Protein AF-A0A6N6KW53-F1 (afdb_monomer)

Secondary structure (DSSP, 8-state):
-HHHHHHHHHHHHHHHHHHHHHHHHHHHHHHHHHHHHHHHHHHHHHHHHHHHHHHHHHTEEEEEEPPTT--HHHHHHHHHS--STTHHHHHHHHTHHHH-S-TT-PPTT-EEEEEPPPGGG---

Structure (mmCIF, N/CA/C/O backbone):
data_AF-A0A6N6KW53-F1
#
_entry.id   AF-A0A6N6KW53-F1
#
loop_
_atom_site.group_PDB
_atom_site.id
_atom_site.type_symbol
_atom_site.label_atom_id
_atom_site.label_alt_id
_atom_site.label_comp_id
_atom_site.label_asym_id
_atom_site.label_entity_id
_atom_site.label_seq_id
_atom_site.pdbx_PDB_ins_code
_atom_site.Cartn_x
_atom_site.Cartn_y
_atom_site.Cartn_z
_atom_site.occupancy
_atom_site.B_iso_or_equiv
_atom_site.auth_seq_id
_atom_site.auth_comp_id
_atom_site.auth_asym_id
_atom_site.auth_atom_id
_atom_site.pdbx_PDB_model_num
ATOM 1 N N . MET A 1 1 ? 49.971 10.785 -60.466 1.00 60.81 1 MET A N 1
ATOM 2 C CA . MET A 1 1 ? 48.979 11.536 -59.661 1.00 60.81 1 MET A CA 1
ATOM 3 C C . MET A 1 1 ? 48.100 10.615 -58.805 1.00 60.81 1 MET A C 1
ATOM 5 O O . MET A 1 1 ? 47.728 11.019 -57.719 1.00 60.81 1 MET A O 1
ATOM 9 N N . THR A 1 2 ? 47.908 9.352 -59.195 1.00 66.75 2 THR A N 1
ATOM 10 C CA . THR A 1 2 ? 46.931 8.402 -58.628 1.00 66.75 2 THR A CA 1
ATOM 11 C C . THR A 1 2 ? 47.225 7.833 -57.223 1.00 66.75 2 THR A C 1
ATOM 13 O O . THR A 1 2 ? 46.297 7.589 -56.462 1.00 66.75 2 THR A O 1
ATOM 16 N N . ASP A 1 3 ? 48.492 7.646 -56.833 1.00 73.50 3 ASP A N 1
ATOM 17 C CA . ASP A 1 3 ? 48.866 6.989 -55.556 1.00 73.50 3 ASP A CA 1
ATOM 18 C C . ASP A 1 3 ? 48.558 7.845 -54.305 1.00 73.50 3 ASP A C 1
ATOM 20 O O . ASP A 1 3 ? 48.191 7.326 -53.251 1.00 73.50 3 ASP A O 1
ATOM 24 N N . LYS A 1 4 ? 48.623 9.179 -54.422 1.00 72.44 4 LYS A N 1
ATOM 25 C CA . LYS A 1 4 ? 48.324 10.103 -53.312 1.00 72.44 4 LYS A CA 1
ATOM 26 C C . LYS A 1 4 ? 46.820 10.202 -53.024 1.00 72.44 4 LYS A C 1
ATOM 28 O O . LYS A 1 4 ? 46.428 10.356 -51.868 1.00 72.44 4 LYS A O 1
ATOM 33 N N . GLU A 1 5 ? 45.989 10.117 -54.061 1.00 74.31 5 GLU A N 1
ATOM 34 C CA . GLU A 1 5 ? 44.524 10.187 -53.962 1.00 74.31 5 GLU A CA 1
ATOM 35 C C . GLU A 1 5 ? 43.930 8.898 -53.376 1.00 74.31 5 GLU A C 1
ATOM 37 O O . GLU A 1 5 ? 43.050 8.967 -52.515 1.00 74.31 5 GLU A O 1
ATOM 42 N N . ASP A 1 6 ? 44.468 7.734 -53.754 1.00 77.06 6 ASP A N 1
ATOM 43 C CA . ASP A 1 6 ? 44.065 6.435 -53.204 1.00 77.06 6 ASP A CA 1
ATOM 44 C C . ASP A 1 6 ? 44.385 6.321 -51.701 1.00 77.06 6 ASP A C 1
ATOM 46 O O . ASP A 1 6 ? 43.515 5.989 -50.892 1.00 77.06 6 ASP A O 1
ATOM 50 N N . ARG A 1 7 ? 45.586 6.756 -51.286 1.00 79.50 7 ARG A N 1
ATOM 51 C CA . ARG A 1 7 ? 45.973 6.819 -49.864 1.00 79.50 7 ARG A CA 1
ATOM 52 C C . ARG A 1 7 ? 45.089 7.761 -49.046 1.00 79.50 7 ARG A C 1
ATOM 54 O O . ARG A 1 7 ? 44.782 7.460 -47.894 1.00 79.50 7 ARG A O 1
ATOM 61 N N . LEU A 1 8 ? 44.654 8.887 -49.620 1.00 78.38 8 LEU A N 1
ATOM 62 C CA . LEU A 1 8 ? 43.758 9.832 -48.942 1.00 78.38 8 LEU A CA 1
ATOM 63 C C . LEU A 1 8 ? 42.345 9.248 -48.774 1.00 78.38 8 LEU A C 1
ATOM 65 O O . LEU A 1 8 ? 41.713 9.448 -47.734 1.00 78.38 8 LEU A O 1
ATOM 69 N N . LYS A 1 9 ? 41.858 8.501 -49.772 1.00 79.56 9 LYS A N 1
ATOM 70 C CA . LYS A 1 9 ? 40.572 7.795 -49.714 1.00 79.56 9 LYS A CA 1
ATOM 71 C C . LYS A 1 9 ? 40.604 6.656 -48.691 1.00 79.56 9 LYS A C 1
ATOM 73 O O . LYS A 1 9 ? 39.710 6.584 -47.852 1.00 79.56 9 LYS A O 1
ATOM 78 N N . ALA A 1 10 ? 41.658 5.839 -48.695 1.00 79.50 10 ALA A N 1
ATOM 79 C CA . ALA A 1 10 ? 41.865 4.772 -47.716 1.00 79.50 10 ALA A CA 1
ATOM 80 C C . ALA A 1 10 ? 41.999 5.317 -46.280 1.00 79.50 10 ALA A C 1
ATOM 82 O O . ALA A 1 10 ? 41.438 4.752 -45.341 1.00 79.50 10 ALA A O 1
ATOM 83 N N . ALA A 1 11 ? 42.676 6.458 -46.096 1.00 80.12 11 ALA A N 1
ATOM 84 C CA . ALA A 1 11 ? 42.762 7.127 -44.799 1.00 80.12 11 ALA A CA 1
ATOM 85 C C . ALA A 1 11 ? 41.395 7.643 -44.313 1.00 80.12 11 ALA A C 1
ATOM 87 O O . ALA A 1 11 ? 41.067 7.486 -43.138 1.00 80.12 11 ALA A O 1
ATOM 88 N N . ARG A 1 12 ? 40.573 8.220 -45.200 1.00 81.88 12 ARG A N 1
ATOM 89 C CA . ARG A 1 12 ? 39.217 8.693 -44.865 1.00 81.88 12 ARG A CA 1
ATOM 90 C C . ARG A 1 12 ? 38.262 7.555 -44.519 1.00 81.88 12 ARG A C 1
ATOM 92 O O . ARG A 1 12 ? 37.516 7.694 -43.557 1.00 81.88 12 ARG A O 1
ATOM 99 N N . ASP A 1 13 ? 38.306 6.447 -45.253 1.00 83.81 13 ASP A N 1
ATOM 100 C CA . ASP A 1 13 ? 37.496 5.255 -44.970 1.00 83.81 13 ASP A CA 1
ATOM 101 C C . ASP A 1 13 ? 37.857 4.644 -43.609 1.00 83.81 13 ASP A C 1
ATOM 103 O O . ASP A 1 13 ? 36.988 4.408 -42.770 1.00 83.81 13 ASP A O 1
ATOM 107 N N . LYS A 1 14 ? 39.160 4.536 -43.320 1.00 82.75 14 LYS A N 1
ATOM 108 C CA . LYS A 1 14 ? 39.659 4.091 -42.013 1.00 82.75 14 LYS A CA 1
ATOM 109 C C . LYS A 1 14 ? 39.215 5.015 -40.876 1.00 82.75 14 LYS A C 1
ATOM 111 O O . LYS A 1 14 ? 38.800 4.540 -39.823 1.00 82.75 14 LYS A O 1
ATOM 116 N N . VAL A 1 15 ? 39.259 6.333 -41.084 1.00 85.00 15 VAL A N 1
ATOM 117 C CA . VAL A 1 15 ? 38.768 7.313 -40.101 1.00 85.00 15 VAL A CA 1
ATOM 118 C C . VAL A 1 15 ? 37.250 7.208 -39.926 1.00 85.00 15 VAL A C 1
ATOM 120 O O . VAL A 1 15 ? 36.775 7.235 -38.794 1.00 85.00 15 VAL A O 1
ATOM 123 N N . ALA A 1 16 ? 36.483 7.046 -41.005 1.00 83.69 16 ALA A N 1
ATOM 124 C CA . ALA A 1 16 ? 35.032 6.895 -40.944 1.00 83.69 16 ALA A CA 1
ATOM 125 C C . ALA A 1 16 ? 34.619 5.609 -40.213 1.00 83.69 16 ALA A C 1
ATOM 127 O O . ALA A 1 16 ? 33.703 5.648 -39.390 1.00 83.69 16 ALA A O 1
ATOM 128 N N . LYS A 1 17 ? 35.332 4.501 -40.448 1.00 83.94 17 LYS A N 1
ATOM 129 C CA . LYS A 1 17 ? 35.130 3.229 -39.752 1.00 83.94 17 LYS A CA 1
ATOM 130 C C . LYS A 1 17 ? 35.453 3.347 -38.263 1.00 83.94 17 LYS A C 1
ATOM 132 O O . LYS A 1 17 ? 34.578 3.074 -37.450 1.00 83.94 17 LYS A O 1
ATOM 137 N N . ASN A 1 18 ? 36.625 3.877 -37.902 1.00 86.25 18 ASN A N 1
ATOM 138 C CA . ASN A 1 18 ? 36.988 4.101 -36.498 1.00 86.25 18 ASN A CA 1
ATOM 139 C C . ASN A 1 18 ? 36.009 5.047 -35.783 1.00 86.25 18 ASN A C 1
ATOM 141 O O . ASN A 1 18 ? 35.674 4.831 -34.623 1.00 86.25 18 ASN A O 1
ATOM 145 N N . GLN A 1 19 ? 35.519 6.093 -36.457 1.00 82.81 19 GLN A N 1
ATOM 146 C CA . GLN A 1 19 ? 34.506 6.979 -35.879 1.00 82.81 19 GLN A CA 1
ATOM 147 C C . GLN A 1 19 ? 33.135 6.305 -35.745 1.00 82.81 19 GLN A C 1
ATOM 149 O O . GLN A 1 19 ? 32.397 6.601 -34.808 1.00 82.81 19 GLN A O 1
ATOM 154 N N . ALA A 1 20 ? 32.758 5.433 -36.683 1.00 84.31 20 ALA A N 1
ATOM 155 C CA . ALA A 1 20 ? 31.517 4.674 -36.604 1.00 84.31 20 ALA A CA 1
ATOM 156 C C . ALA A 1 20 ? 31.560 3.631 -35.479 1.00 84.31 20 ALA A C 1
ATOM 158 O O . ALA A 1 20 ? 30.558 3.473 -34.790 1.00 84.31 20 ALA A O 1
ATOM 159 N N . GLU A 1 21 ? 32.695 2.962 -35.269 1.00 86.69 21 GLU A N 1
ATOM 160 C CA . GLU A 1 21 ? 32.890 2.020 -34.159 1.00 86.69 21 GLU A CA 1
ATOM 161 C C . GLU A 1 21 ? 32.880 2.746 -32.812 1.00 86.69 21 GLU A C 1
ATOM 163 O O . GLU A 1 21 ? 32.048 2.418 -31.969 1.00 86.69 21 GLU A O 1
ATOM 168 N N . LYS A 1 22 ? 33.621 3.855 -32.682 1.00 88.62 22 LYS A N 1
ATOM 169 C CA . LYS A 1 22 ? 33.605 4.673 -31.461 1.00 88.62 22 LYS A CA 1
ATOM 170 C C . LYS A 1 22 ? 32.197 5.159 -31.090 1.00 88.62 22 LYS A C 1
ATOM 172 O O . LYS A 1 22 ? 31.782 5.043 -29.945 1.00 88.62 22 LYS A O 1
ATOM 177 N N . ARG A 1 23 ? 31.416 5.638 -32.067 1.00 88.19 23 ARG A N 1
ATOM 178 C CA . ARG A 1 23 ? 30.024 6.068 -31.828 1.00 88.19 23 ARG A CA 1
ATOM 179 C C . ARG A 1 23 ? 29.105 4.918 -31.414 1.00 88.19 23 ARG A C 1
ATOM 181 O O . 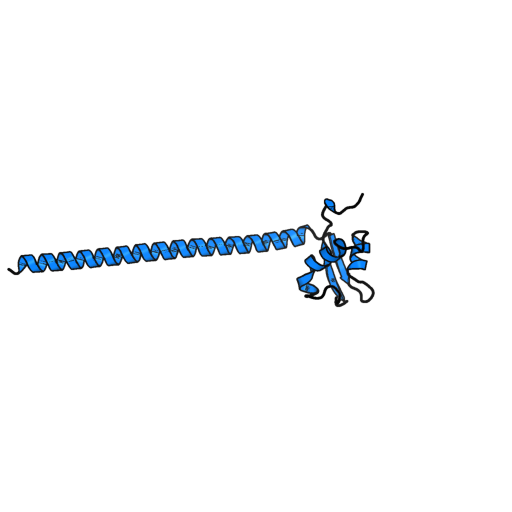ARG A 1 23 ? 28.146 5.161 -30.684 1.00 88.19 23 ARG A O 1
ATOM 188 N N . LYS A 1 24 ? 29.357 3.697 -31.898 1.00 85.06 24 LYS A N 1
ATOM 189 C CA . LYS A 1 24 ? 28.612 2.500 -31.489 1.00 85.06 24 LYS A CA 1
ATOM 190 C C . LYS A 1 24 ? 28.964 2.108 -30.059 1.00 85.06 24 LYS A C 1
ATOM 192 O O . LYS A 1 24 ? 28.040 1.881 -29.291 1.00 85.06 24 LYS A O 1
ATOM 197 N N . GLU A 1 25 ? 30.244 2.119 -29.696 1.00 84.94 25 GLU A N 1
ATOM 198 C CA . GLU A 1 25 ? 30.706 1.864 -28.325 1.00 84.94 25 GLU A CA 1
ATOM 199 C C . GLU A 1 25 ? 30.144 2.906 -27.344 1.00 84.94 25 GLU A C 1
ATOM 201 O O . GLU A 1 25 ? 29.512 2.539 -26.362 1.00 84.94 25 GLU A O 1
ATOM 206 N N . GLU A 1 26 ? 30.228 4.203 -27.661 1.00 84.69 26 GLU A N 1
ATOM 207 C CA . GLU A 1 26 ? 29.656 5.280 -26.830 1.00 84.69 26 GLU A CA 1
ATOM 208 C C . GLU A 1 26 ? 28.121 5.212 -26.734 1.00 84.69 26 GLU A C 1
ATOM 210 O O . GLU A 1 26 ? 27.512 5.674 -25.768 1.00 84.69 26 GLU A O 1
ATOM 215 N N . HIS A 1 27 ? 27.444 4.704 -27.766 1.00 83.56 27 HIS A N 1
ATOM 216 C CA . HIS A 1 27 ? 26.002 4.481 -27.706 1.00 83.56 27 HIS A CA 1
ATOM 217 C C . HIS A 1 27 ? 25.663 3.263 -26.844 1.00 83.56 27 HIS A C 1
ATOM 219 O O . HIS A 1 27 ? 24.760 3.358 -26.021 1.00 83.56 27 HIS A O 1
ATOM 225 N N . GLN A 1 28 ? 26.403 2.163 -26.991 1.00 82.31 28 GLN A N 1
ATOM 226 C CA . GLN A 1 28 ? 26.234 0.964 -26.173 1.00 82.31 28 GLN A CA 1
ATOM 227 C C . GLN A 1 28 ? 26.506 1.251 -24.694 1.00 82.31 28 GLN A C 1
ATOM 229 O O . GLN A 1 28 ? 25.681 0.893 -23.863 1.00 82.31 28 GLN A O 1
ATOM 234 N N . GLU A 1 29 ? 27.573 1.978 -24.365 1.00 87.19 29 GLU A N 1
ATOM 235 C CA . GLU A 1 29 ? 27.887 2.368 -22.984 1.00 87.19 29 GLU A CA 1
ATOM 236 C C . GLU A 1 29 ? 26.770 3.222 -22.363 1.00 87.19 29 GLU A C 1
ATOM 238 O O . GLU A 1 29 ? 26.323 2.949 -21.252 1.00 87.19 29 GLU A O 1
ATOM 243 N N . ARG A 1 30 ? 26.231 4.199 -23.108 1.00 84.25 30 ARG A N 1
ATOM 244 C CA . ARG A 1 30 ? 25.095 5.018 -22.641 1.00 84.25 30 ARG A CA 1
ATOM 245 C C . ARG A 1 30 ? 23.810 4.217 -22.456 1.00 84.25 30 ARG A C 1
ATOM 247 O O . ARG A 1 30 ? 23.021 4.543 -21.575 1.00 84.25 30 ARG A O 1
ATOM 254 N N . VAL A 1 31 ? 23.573 3.207 -23.293 1.00 89.06 31 VAL A N 1
ATOM 255 C CA . VAL A 1 31 ? 22.409 2.320 -23.160 1.00 89.06 31 VAL A CA 1
ATOM 256 C C . VAL A 1 31 ? 22.552 1.427 -21.927 1.00 89.06 31 VAL A C 1
ATOM 258 O O . VAL A 1 31 ? 21.586 1.279 -21.182 1.00 89.06 31 VAL A O 1
ATOM 261 N N . GLU A 1 32 ? 23.743 0.885 -21.672 1.00 87.44 32 GLU A N 1
ATOM 262 C CA . GLU A 1 32 ? 24.003 0.042 -20.502 1.00 87.44 32 GLU A CA 1
ATOM 263 C C . GLU A 1 32 ? 23.963 0.844 -19.189 1.00 87.44 32 GLU A C 1
ATOM 265 O O . GLU A 1 32 ? 23.344 0.386 -18.230 1.00 87.44 32 GLU A O 1
ATOM 270 N N . ASP A 1 33 ? 24.513 2.064 -19.150 1.00 82.94 33 ASP A N 1
ATOM 271 C CA . ASP A 1 33 ? 24.401 2.967 -17.989 1.00 82.94 33 ASP A CA 1
ATOM 272 C C . ASP A 1 33 ? 22.937 3.341 -17.703 1.00 82.94 33 ASP A C 1
ATOM 274 O O . ASP A 1 33 ? 22.454 3.213 -16.573 1.00 82.94 33 ASP A O 1
ATOM 278 N N . ALA A 1 34 ? 22.183 3.707 -18.747 1.00 83.62 34 ALA A N 1
ATOM 279 C CA . ALA A 1 34 ? 20.764 4.019 -18.615 1.00 83.62 34 ALA A CA 1
ATOM 280 C C . ALA A 1 34 ? 19.953 2.811 -18.118 1.00 83.62 34 ALA A C 1
ATOM 282 O O . ALA A 1 34 ? 19.070 2.965 -17.270 1.00 83.62 34 ALA A O 1
ATOM 283 N N . LYS A 1 35 ? 20.266 1.604 -18.604 1.00 87.31 35 LYS A N 1
ATOM 284 C CA . LYS A 1 35 ? 19.626 0.362 -18.162 1.00 87.31 35 LYS A CA 1
ATOM 285 C C . LYS A 1 35 ? 19.975 0.034 -16.711 1.00 87.31 35 LYS A C 1
ATOM 287 O O . LYS A 1 35 ? 19.070 -0.268 -15.939 1.00 87.31 35 LYS A O 1
ATOM 292 N N . ALA A 1 36 ? 21.244 0.139 -16.318 1.00 87.25 36 ALA A N 1
ATOM 293 C CA . ALA A 1 36 ? 21.683 -0.104 -14.945 1.00 87.25 36 ALA A CA 1
ATOM 294 C C . ALA A 1 36 ? 21.016 0.866 -13.961 1.00 87.25 36 ALA A C 1
ATOM 296 O O . ALA A 1 36 ? 20.553 0.457 -12.894 1.00 87.25 36 ALA A O 1
ATOM 297 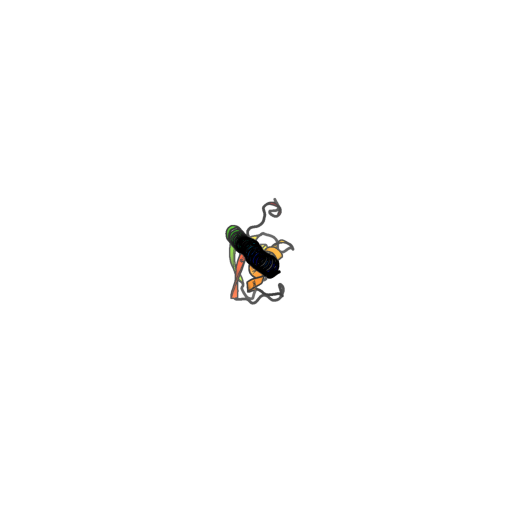N N . LYS A 1 37 ? 20.895 2.142 -14.345 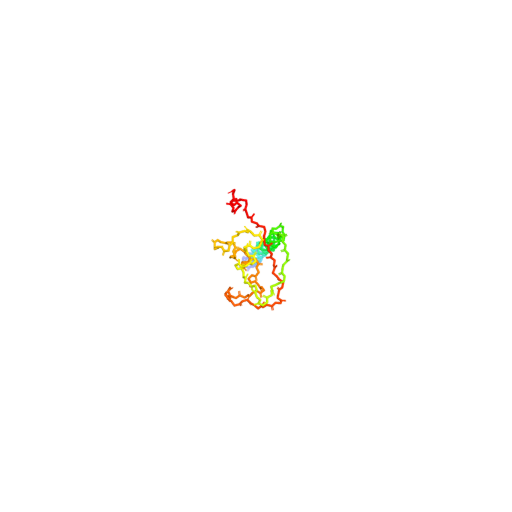1.00 84.69 37 LYS A N 1
ATOM 298 C CA . LYS A 1 37 ? 20.188 3.146 -13.550 1.00 84.69 37 LYS A CA 1
ATOM 299 C C . LYS A 1 37 ? 18.695 2.831 -13.429 1.00 84.69 37 LYS A C 1
ATOM 301 O O . LYS A 1 37 ? 18.174 2.836 -12.316 1.00 84.69 37 LYS A O 1
ATOM 306 N N . ALA A 1 38 ? 18.026 2.495 -14.533 1.00 84.81 38 ALA A N 1
ATOM 307 C CA . ALA A 1 38 ? 16.611 2.126 -14.516 1.00 84.81 38 ALA A CA 1
ATOM 308 C C . ALA A 1 38 ? 16.346 0.873 -13.660 1.00 84.81 38 ALA A C 1
ATOM 310 O O . ALA A 1 38 ? 15.383 0.835 -12.896 1.00 84.81 38 ALA A O 1
ATOM 311 N N . GLU A 1 39 ? 17.220 -0.134 -13.733 1.00 83.88 39 GLU A N 1
ATOM 312 C CA . GLU A 1 39 ? 17.099 -1.358 -12.936 1.00 83.88 39 GLU A CA 1
ATOM 313 C C . GLU A 1 39 ? 17.347 -1.090 -11.439 1.00 83.88 39 GLU A C 1
ATOM 315 O O . GLU A 1 39 ? 16.651 -1.639 -10.583 1.00 83.88 39 GLU A O 1
ATOM 320 N N . ALA A 1 40 ? 18.283 -0.195 -11.101 1.00 81.69 40 ALA A N 1
ATOM 321 C CA . ALA A 1 40 ? 18.515 0.239 -9.724 1.00 81.69 40 ALA A CA 1
ATOM 322 C C . ALA A 1 40 ? 17.321 1.021 -9.148 1.00 81.69 40 ALA A C 1
ATOM 324 O O . ALA A 1 40 ? 16.939 0.801 -7.995 1.00 81.69 40 ALA A O 1
ATOM 325 N N . GLU A 1 41 ? 16.704 1.904 -9.939 1.00 81.19 41 GLU A N 1
ATOM 326 C CA . GLU A 1 41 ? 15.495 2.630 -9.535 1.00 81.19 41 GLU A CA 1
ATOM 327 C C . GLU A 1 41 ? 14.298 1.686 -9.357 1.00 81.19 41 GLU A C 1
ATOM 329 O O . GLU A 1 41 ? 13.590 1.792 -8.353 1.00 81.19 41 GLU A O 1
ATOM 334 N N . ALA A 1 42 ? 14.126 0.704 -10.249 1.00 83.31 42 ALA A N 1
ATOM 335 C CA . ALA A 1 42 ? 13.101 -0.329 -10.113 1.00 83.31 42 ALA A CA 1
ATOM 336 C C . ALA A 1 42 ? 13.293 -1.155 -8.829 1.00 83.31 42 ALA A C 1
ATOM 338 O O . ALA A 1 42 ? 12.370 -1.253 -8.019 1.00 83.31 42 ALA A O 1
ATOM 339 N N . ARG A 1 43 ? 14.511 -1.651 -8.562 1.00 86.31 43 ARG A N 1
ATOM 340 C CA . ARG A 1 43 ? 14.802 -2.399 -7.324 1.00 86.31 43 ARG A CA 1
ATOM 341 C C . ARG A 1 43 ? 14.586 -1.563 -6.068 1.00 86.31 43 ARG A C 1
ATOM 343 O O . ARG A 1 43 ? 14.123 -2.085 -5.055 1.00 86.31 43 ARG A O 1
ATOM 350 N N . LYS A 1 44 ? 14.914 -0.268 -6.109 1.00 79.81 44 LYS A N 1
ATOM 351 C CA . LYS A 1 44 ? 14.668 0.646 -4.987 1.00 79.81 44 LYS A CA 1
ATOM 352 C C . LYS A 1 44 ? 13.169 0.826 -4.738 1.00 79.81 44 LYS A C 1
ATOM 354 O O . LYS A 1 44 ? 12.756 0.787 -3.581 1.00 79.81 44 LYS A O 1
ATOM 359 N N . ALA A 1 45 ? 12.363 0.975 -5.789 1.00 79.88 45 ALA A N 1
ATOM 360 C CA . ALA A 1 45 ? 10.909 1.069 -5.674 1.00 79.88 45 ALA A CA 1
ATOM 361 C C . ALA A 1 45 ? 10.291 -0.228 -5.119 1.00 79.88 45 ALA A C 1
ATOM 363 O O . ALA A 1 45 ? 9.462 -0.174 -4.210 1.00 79.88 45 ALA A O 1
ATOM 364 N N . GLU A 1 46 ? 10.748 -1.394 -5.583 1.00 83.12 46 GLU A N 1
ATOM 365 C CA . GLU A 1 46 ? 10.302 -2.692 -5.062 1.00 83.12 46 GLU A CA 1
ATOM 366 C C . GLU A 1 46 ? 10.673 -2.892 -3.587 1.00 83.12 46 GLU A C 1
ATOM 368 O O . GLU A 1 46 ? 9.858 -3.375 -2.799 1.00 83.12 46 GLU A O 1
ATOM 373 N N . LEU A 1 47 ? 11.891 -2.508 -3.187 1.00 76.06 47 LEU A N 1
ATOM 374 C CA . LEU A 1 47 ? 12.318 -2.598 -1.792 1.00 76.06 47 LEU A CA 1
ATOM 375 C C . LEU A 1 47 ? 11.491 -1.663 -0.900 1.00 76.06 47 LEU A C 1
ATOM 377 O O . LEU A 1 47 ? 11.079 -2.068 0.181 1.00 76.06 47 LEU A O 1
ATOM 381 N N . GLN A 1 48 ? 11.198 -0.442 -1.358 1.00 76.31 48 GLN A N 1
ATOM 382 C CA . GLN A 1 48 ? 10.336 0.491 -0.628 1.00 76.31 48 GLN A CA 1
ATOM 383 C C . GLN A 1 48 ? 8.907 -0.037 -0.481 1.00 76.31 48 GLN A C 1
ATOM 385 O O . GLN A 1 48 ? 8.348 0.051 0.609 1.00 76.31 48 GLN A O 1
ATOM 390 N N . ALA A 1 49 ? 8.337 -0.637 -1.530 1.00 75.75 49 ALA A N 1
ATOM 391 C CA . ALA A 1 49 ? 7.024 -1.273 -1.453 1.00 75.75 49 ALA A CA 1
ATOM 392 C C . ALA A 1 49 ? 7.015 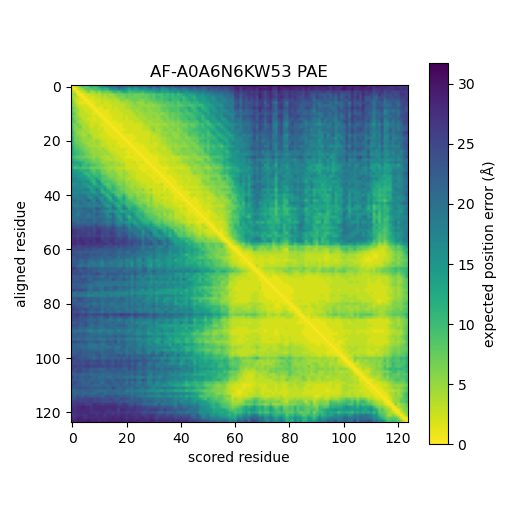-2.426 -0.434 1.00 75.75 49 ALA A C 1
ATOM 394 O O . ALA A 1 49 ? 6.121 -2.498 0.406 1.00 75.75 49 ALA A O 1
ATOM 395 N N . LYS A 1 50 ? 8.053 -3.273 -0.437 1.00 75.19 50 LYS A N 1
ATOM 396 C CA . LYS A 1 50 ? 8.192 -4.380 0.524 1.00 75.19 50 LYS A CA 1
ATOM 397 C C . LYS A 1 50 ? 8.410 -3.907 1.960 1.00 75.19 50 LYS A C 1
ATOM 399 O O . LYS A 1 50 ? 7.856 -4.502 2.876 1.00 75.19 50 LYS A O 1
ATOM 404 N N . VAL A 1 51 ? 9.192 -2.846 2.174 1.00 76.06 51 VAL A N 1
ATOM 405 C CA . VAL A 1 51 ? 9.394 -2.257 3.510 1.00 76.06 51 VAL A CA 1
ATOM 406 C C . VAL A 1 51 ? 8.108 -1.617 4.017 1.00 76.06 51 VAL A C 1
ATOM 408 O O . VAL A 1 51 ? 7.787 -1.778 5.190 1.00 76.06 51 VAL A O 1
ATOM 411 N N . LYS A 1 52 ? 7.345 -0.944 3.149 1.00 72.31 52 LYS A N 1
ATOM 412 C CA . LYS A 1 52 ? 6.039 -0.390 3.512 1.00 72.31 52 LYS A CA 1
ATOM 413 C C . LYS A 1 52 ? 5.065 -1.502 3.912 1.00 72.31 52 LYS A C 1
ATOM 415 O O . LYS A 1 52 ? 4.527 -1.448 5.009 1.00 72.31 52 LYS A O 1
ATOM 420 N N . GLU A 1 53 ? 4.967 -2.566 3.114 1.00 68.00 53 GLU A N 1
ATOM 421 C CA . GLU A 1 53 ? 4.111 -3.717 3.430 1.00 68.00 53 GLU A CA 1
ATOM 422 C C . GLU A 1 53 ? 4.548 -4.436 4.723 1.00 68.00 53 GLU A C 1
ATOM 424 O O . GLU A 1 53 ? 3.715 -4.873 5.519 1.00 68.00 53 GLU A O 1
ATOM 429 N N . ALA A 1 54 ? 5.857 -4.548 4.966 1.00 62.84 54 ALA A N 1
ATOM 430 C CA . ALA A 1 54 ? 6.391 -5.131 6.194 1.00 62.84 54 ALA A CA 1
ATOM 431 C C . ALA A 1 54 ? 6.131 -4.245 7.422 1.00 62.84 54 ALA A C 1
ATOM 433 O O . ALA A 1 54 ? 5.795 -4.771 8.478 1.00 62.84 54 ALA A O 1
ATOM 434 N N . ALA A 1 55 ? 6.236 -2.920 7.291 1.00 61.84 55 ALA A N 1
ATOM 435 C CA . ALA A 1 55 ? 5.903 -1.977 8.356 1.00 61.84 55 ALA A CA 1
ATOM 436 C C . ALA A 1 55 ? 4.398 -1.992 8.669 1.00 61.84 55 ALA A C 1
ATOM 438 O O . ALA A 1 55 ? 4.011 -1.994 9.836 1.00 61.84 55 ALA A O 1
ATOM 439 N N . GLU A 1 56 ? 3.557 -2.090 7.639 1.00 64.56 56 GLU A N 1
ATOM 440 C CA . GLU A 1 56 ? 2.107 -2.235 7.781 1.00 64.56 56 GLU A CA 1
ATOM 441 C C . GLU A 1 56 ? 1.727 -3.556 8.469 1.00 64.56 56 GLU A C 1
ATOM 443 O O . GLU A 1 56 ? 0.770 -3.577 9.232 1.00 64.56 56 GLU A O 1
ATOM 448 N N . LYS A 1 57 ? 2.478 -4.648 8.260 1.00 60.53 57 LYS A N 1
ATOM 449 C CA . LYS A 1 57 ? 2.255 -5.946 8.932 1.00 60.53 57 LYS A CA 1
ATOM 450 C C . LYS A 1 57 ? 2.850 -6.033 10.339 1.00 60.53 57 LYS A C 1
ATOM 452 O O . LYS A 1 57 ? 2.274 -6.687 11.199 1.00 60.53 57 LYS A O 1
ATOM 457 N N . ALA A 1 58 ? 4.007 -5.422 10.583 1.00 61.84 58 ALA A N 1
ATOM 458 C CA . ALA A 1 58 ? 4.648 -5.450 11.898 1.00 61.84 58 ALA A CA 1
ATOM 459 C C . ALA A 1 58 ? 3.882 -4.609 12.927 1.00 61.84 58 ALA A C 1
ATOM 461 O O . ALA A 1 58 ? 3.953 -4.882 14.118 1.00 61.84 58 ALA A O 1
ATOM 462 N N . ASN A 1 59 ? 3.130 -3.614 12.457 1.00 71.56 59 ASN A N 1
ATOM 463 C CA . ASN A 1 59 ? 2.397 -2.679 13.291 1.00 71.56 59 ASN A CA 1
ATOM 464 C C . ASN A 1 59 ? 0.890 -2.983 13.312 1.00 71.56 59 ASN A C 1
ATOM 466 O O . ASN A 1 59 ? 0.098 -2.059 13.397 1.00 71.56 59 ASN A O 1
ATOM 470 N N . THR A 1 60 ? 0.456 -4.243 13.178 1.00 80.94 60 THR A N 1
ATOM 471 C CA . THR A 1 60 ? -0.957 -4.631 13.375 1.00 80.94 60 THR A CA 1
ATOM 472 C C . THR A 1 60 ? -1.180 -5.238 14.750 1.00 80.94 60 THR A C 1
ATOM 474 O O . THR A 1 60 ? -0.714 -6.341 15.020 1.00 80.94 60 THR A O 1
ATOM 477 N N . LYS A 1 61 ? -1.966 -4.551 15.582 1.00 84.94 61 LYS A N 1
ATOM 478 C CA . LYS A 1 61 ? -2.407 -4.997 16.909 1.00 84.94 61 LYS A CA 1
ATOM 479 C C . LYS A 1 61 ? -3.398 -6.156 16.836 1.00 84.94 61 LYS A C 1
ATOM 481 O O . LYS A 1 61 ? -3.334 -7.082 17.638 1.00 84.94 61 LYS A O 1
ATOM 486 N N . ALA A 1 62 ? -4.372 -6.060 15.933 1.00 87.75 62 ALA A N 1
ATOM 487 C CA . ALA A 1 62 ? -5.461 -7.026 15.803 1.00 87.75 62 ALA A CA 1
ATOM 488 C C . ALA A 1 62 ? -6.141 -6.919 14.432 1.00 87.75 62 ALA A C 1
ATOM 490 O O . ALA A 1 62 ? -5.987 -5.920 13.735 1.00 87.75 62 ALA A O 1
ATOM 491 N N . THR A 1 63 ? -6.951 -7.910 14.070 1.00 90.38 63 THR A N 1
ATOM 492 C CA . THR A 1 63 ? -7.950 -7.795 13.000 1.00 90.38 63 THR A CA 1
ATOM 493 C C . THR A 1 63 ? -9.350 -7.833 13.608 1.00 90.38 63 THR A C 1
ATOM 495 O O . THR A 1 63 ? -9.602 -8.567 14.564 1.00 90.38 63 THR A O 1
ATOM 498 N N . HIS A 1 64 ? -10.258 -6.998 13.102 1.00 91.94 64 HIS A N 1
ATOM 499 C CA . HIS A 1 64 ? -11.645 -6.921 13.566 1.00 91.94 64 HIS A CA 1
ATOM 500 C C . HIS A 1 64 ? -12.589 -6.856 12.374 1.00 91.94 64 HIS A C 1
ATOM 502 O O . HIS A 1 64 ? -12.403 -6.039 11.476 1.00 91.94 64 HIS A O 1
ATOM 508 N N . THR A 1 65 ? -13.622 -7.692 12.367 1.00 92.56 65 THR A N 1
ATOM 509 C CA . THR A 1 65 ? -14.686 -7.603 11.360 1.00 92.56 65 THR A CA 1
ATOM 510 C C . THR A 1 65 ? -15.678 -6.525 11.772 1.00 92.56 65 THR A C 1
ATOM 512 O O . THR A 1 65 ? -16.294 -6.634 12.831 1.00 92.56 65 THR A O 1
ATOM 515 N N . LEU A 1 66 ? -15.839 -5.487 10.949 1.00 90.19 66 LEU A N 1
ATOM 516 C CA . LEU A 1 66 ? -16.761 -4.393 11.244 1.00 90.19 66 LEU A CA 1
ATOM 517 C C . LEU A 1 66 ? -18.208 -4.893 11.184 1.00 90.19 66 LEU A C 1
ATOM 519 O O . LEU A 1 66 ? -18.628 -5.450 10.171 1.00 90.19 66 LEU A O 1
ATOM 523 N N . THR A 1 67 ? -18.986 -4.675 12.238 1.00 89.81 67 THR A N 1
ATOM 524 C CA . THR A 1 67 ? -20.429 -4.958 12.231 1.00 89.81 67 THR A CA 1
ATOM 525 C C . THR A 1 67 ? -21.237 -3.718 11.829 1.00 89.81 67 THR A C 1
ATOM 527 O O . THR A 1 67 ? -20.724 -2.605 11.852 1.00 89.81 67 THR A O 1
ATOM 530 N N . ALA A 1 68 ? -22.507 -3.889 11.443 1.00 86.62 68 ALA A N 1
ATOM 531 C CA . ALA A 1 68 ? -23.369 -2.776 11.009 1.00 86.62 68 ALA A CA 1
ATOM 532 C C . ALA A 1 68 ? -23.662 -1.737 12.107 1.00 86.62 68 ALA A C 1
ATOM 534 O O . ALA A 1 68 ? -24.070 -0.623 11.791 1.00 86.62 68 ALA A O 1
ATOM 535 N N . ASP A 1 69 ? -23.436 -2.099 13.370 1.00 86.69 69 ASP A N 1
ATOM 536 C CA . ASP A 1 69 ? -23.626 -1.231 14.536 1.00 86.69 69 ASP A CA 1
ATOM 537 C C . ASP A 1 69 ? -22.313 -0.554 14.984 1.00 86.69 69 ASP A C 1
ATOM 539 O O . ASP A 1 69 ? -22.302 0.306 15.861 1.00 86.69 69 ASP A O 1
ATOM 543 N N . GLU A 1 70 ? -21.179 -0.923 14.379 1.00 88.56 70 GLU A N 1
ATOM 544 C CA . GLU A 1 70 ? -19.863 -0.385 14.713 1.00 88.56 70 GLU A CA 1
ATOM 545 C C . GLU A 1 70 ? -19.391 0.633 13.665 1.00 88.56 70 GLU A C 1
ATOM 547 O O . GLU A 1 70 ? -19.617 0.509 12.463 1.00 88.56 70 GLU A O 1
ATOM 552 N N . THR A 1 71 ? -18.661 1.647 14.126 1.00 89.62 71 THR A N 1
ATOM 553 C CA . THR A 1 71 ? -17.980 2.630 13.270 1.00 89.62 71 THR A CA 1
ATOM 554 C C . THR A 1 71 ? -16.480 2.626 13.553 1.00 89.62 71 THR A C 1
ATOM 556 O O . THR A 1 71 ? -16.029 2.081 14.563 1.00 89.62 71 THR A O 1
ATOM 559 N N . LEU A 1 72 ? -15.682 3.284 12.707 1.00 89.62 72 LEU A N 1
ATOM 560 C CA . LEU A 1 72 ? -14.235 3.421 12.935 1.00 89.62 72 LEU A CA 1
ATOM 561 C C . LEU A 1 72 ? -13.915 4.039 14.304 1.00 89.62 72 LEU A C 1
ATOM 563 O O . LEU A 1 72 ? -12.986 3.602 14.979 1.00 89.62 72 LEU A O 1
ATOM 567 N N . SER A 1 73 ? -14.714 5.012 14.744 1.00 90.38 73 SER A N 1
ATOM 568 C CA . SER A 1 73 ? -14.593 5.627 16.068 1.00 90.38 73 SER A CA 1
ATOM 569 C C . SER A 1 73 ? -14.904 4.647 17.205 1.00 90.38 73 SER A C 1
ATOM 571 O O . SER A 1 73 ? -14.223 4.694 18.227 1.00 90.38 73 SER A O 1
ATOM 573 N N . HIS A 1 74 ? -15.864 3.729 17.031 1.00 91.62 74 HIS A N 1
ATOM 574 C CA . HIS A 1 74 ? -16.139 2.668 18.011 1.00 91.62 74 HIS A CA 1
ATOM 575 C C . HIS A 1 74 ? -14.989 1.663 18.105 1.00 91.62 74 HIS A C 1
ATOM 577 O O . HIS A 1 74 ? -14.559 1.331 19.208 1.00 91.62 74 HIS A O 1
ATOM 583 N N . LEU A 1 75 ? -14.445 1.221 16.965 1.00 90.62 75 LEU A N 1
ATOM 584 C CA . LEU A 1 75 ? -13.260 0.356 16.934 1.00 90.62 75 LEU A CA 1
ATOM 585 C C . LEU A 1 75 ? -12.082 1.041 17.625 1.00 90.62 75 LEU A C 1
ATOM 587 O O . LEU A 1 75 ? -11.436 0.462 18.493 1.00 90.62 75 LEU A O 1
ATOM 591 N N . SER A 1 76 ? -11.845 2.303 17.289 1.00 90.62 76 SER A N 1
ATOM 592 C CA . SER A 1 76 ? -10.817 3.121 17.916 1.00 90.62 76 SER A CA 1
ATOM 593 C C . SER A 1 76 ? -10.991 3.193 19.432 1.00 90.62 76 SER A C 1
ATOM 595 O O . SER A 1 76 ? -10.058 2.913 20.178 1.00 90.62 76 SER A O 1
ATOM 597 N N . LEU A 1 77 ? -12.203 3.470 19.914 1.00 91.25 77 LEU A N 1
ATOM 598 C CA . LEU A 1 77 ? -12.493 3.484 21.345 1.00 91.25 77 LEU A CA 1
ATOM 599 C C . LEU A 1 77 ? -12.222 2.123 22.003 1.00 91.25 77 LEU A C 1
ATOM 601 O O . LEU A 1 77 ? -11.635 2.066 23.078 1.00 91.25 77 LEU A O 1
ATOM 605 N N . LYS A 1 78 ? -12.594 1.026 21.342 1.00 90.69 78 LYS A N 1
ATOM 606 C CA . LYS A 1 78 ? -12.429 -0.344 21.842 1.00 90.69 78 LYS A CA 1
ATOM 607 C C . LYS A 1 78 ? -10.964 -0.780 21.929 1.00 90.69 78 LYS A C 1
ATOM 609 O O . LYS A 1 78 ? -10.572 -1.404 22.910 1.00 90.69 78 LYS A O 1
ATOM 614 N N . TYR A 1 79 ? -10.156 -0.471 20.914 1.00 90.31 79 TYR A N 1
ATOM 615 C CA . TYR A 1 79 ? -8.764 -0.933 20.822 1.00 90.31 79 TYR A CA 1
ATOM 616 C C . TYR A 1 79 ? -7.743 0.036 21.422 1.00 90.31 79 TYR A C 1
ATOM 618 O O . TYR A 1 79 ? -6.668 -0.400 21.859 1.00 90.31 79 TYR A O 1
ATOM 626 N N . TYR A 1 80 ? -8.066 1.329 21.422 1.00 88.38 80 TYR A N 1
ATOM 627 C CA . TYR A 1 80 ? -7.171 2.422 21.800 1.00 88.38 80 TYR A CA 1
ATOM 628 C C . TYR A 1 80 ? -7.678 3.246 22.982 1.00 88.38 80 TYR A C 1
ATOM 630 O O . TYR A 1 80 ? -6.952 4.105 23.467 1.00 88.38 80 TYR A O 1
ATOM 638 N N . GLY A 1 81 ? -8.913 3.029 23.441 1.00 88.44 81 GLY A N 1
ATOM 639 C CA . GLY A 1 81 ? -9.503 3.807 24.532 1.00 88.44 81 GLY A CA 1
ATOM 640 C C . GLY A 1 81 ? -9.919 5.228 24.137 1.00 88.44 81 GLY A C 1
ATOM 641 O O . GLY A 1 81 ? -10.410 5.968 24.983 1.00 88.44 81 GLY A O 1
ATOM 642 N N . SER A 1 82 ? -9.771 5.620 22.865 1.00 88.56 82 SER A N 1
ATOM 643 C CA . SER A 1 82 ? -10.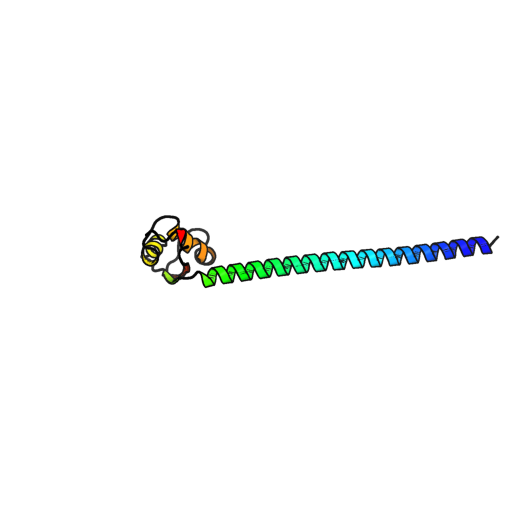173 6.940 22.369 1.00 88.56 82 SER A CA 1
ATOM 644 C C . SER A 1 82 ? -10.895 6.849 21.030 1.00 88.56 82 SER A C 1
ATOM 646 O O . SER A 1 82 ? -10.429 6.191 20.104 1.00 88.56 82 SER A O 1
ATOM 648 N N . ALA A 1 83 ? -12.015 7.561 20.909 1.00 87.75 83 ALA A N 1
ATOM 649 C CA . ALA A 1 83 ? -12.776 7.718 19.669 1.00 87.75 83 ALA A CA 1
ATOM 650 C C . ALA A 1 83 ? -12.350 8.955 18.850 1.00 87.75 83 ALA A C 1
ATOM 652 O O . ALA A 1 83 ? -12.962 9.247 17.822 1.00 87.75 83 ALA A O 1
ATOM 653 N N . THR A 1 84 ? -11.353 9.723 19.309 1.00 86.56 84 THR A N 1
ATOM 654 C CA . THR A 1 84 ? -10.970 11.004 18.693 1.00 86.56 84 THR A CA 1
ATOM 655 C C . THR A 1 84 ? -10.077 10.820 17.468 1.00 86.56 84 THR A C 1
ATOM 657 O O . THR A 1 84 ? -9.401 9.802 17.312 1.00 86.56 84 THR A O 1
ATOM 660 N N . GLU A 1 85 ? -10.013 11.836 16.603 1.00 84.19 85 GLU A N 1
ATOM 661 C CA . GLU A 1 85 ? -8.861 11.959 15.700 1.00 84.19 85 GLU A CA 1
ATOM 662 C C . GLU A 1 85 ? -7.614 12.164 16.594 1.00 84.19 85 GLU A C 1
ATOM 664 O O . GLU A 1 85 ? -7.730 12.885 17.594 1.00 84.19 85 GLU A O 1
ATOM 669 N N . PRO A 1 86 ? -6.470 11.480 16.371 1.00 88.75 86 PRO A N 1
ATOM 670 C CA . PRO A 1 86 ? -6.040 10.743 15.170 1.00 88.75 86 PRO A CA 1
ATOM 671 C C . PRO A 1 86 ? -6.281 9.220 15.182 1.00 88.75 86 PRO A C 1
ATOM 673 O O . PRO A 1 86 ? -5.935 8.538 14.221 1.00 88.75 86 PRO A O 1
ATOM 676 N N . TYR A 1 87 ? -6.871 8.669 16.242 1.00 88.88 87 TYR A N 1
ATOM 677 C CA . TYR A 1 87 ? -6.920 7.225 16.491 1.00 88.88 87 TYR A CA 1
ATOM 678 C C . TYR A 1 87 ? -7.764 6.452 15.464 1.00 88.88 87 TYR A C 1
ATOM 680 O O . TYR A 1 87 ? -7.280 5.510 14.839 1.00 88.88 87 TYR A O 1
ATOM 688 N N . TRP A 1 88 ? -9.003 6.886 15.206 1.00 89.81 88 TRP A N 1
ATOM 689 C CA . TRP A 1 88 ? -9.854 6.247 14.188 1.00 89.81 88 TRP A CA 1
ATOM 690 C C . TRP A 1 88 ? -9.290 6.429 12.773 1.00 89.81 88 TRP A C 1
ATOM 692 O O . TRP A 1 88 ? -9.503 5.586 11.900 1.00 89.81 88 TRP A O 1
ATOM 702 N N . ARG A 1 89 ? -8.535 7.512 12.551 1.00 89.69 89 ARG A N 1
ATOM 703 C CA . ARG A 1 89 ? -7.899 7.815 11.269 1.00 89.69 89 ARG A CA 1
ATOM 704 C C . ARG A 1 89 ? -6.719 6.895 10.978 1.00 89.69 89 ARG A C 1
ATOM 706 O O . ARG A 1 89 ? -6.510 6.557 9.819 1.00 89.69 89 ARG A O 1
ATOM 713 N N . LEU A 1 90 ? -6.013 6.436 12.010 1.00 89.06 90 LEU A N 1
ATOM 714 C CA . LEU A 1 90 ? -4.970 5.413 11.903 1.00 89.06 90 LEU A CA 1
ATOM 715 C C . LEU A 1 90 ? -5.542 4.097 11.343 1.00 89.06 90 LEU A C 1
ATOM 717 O O . LEU A 1 90 ? -4.987 3.514 10.415 1.00 89.06 90 LEU A O 1
ATOM 721 N N . ILE A 1 91 ? -6.699 3.671 11.864 1.00 89.81 91 ILE A N 1
ATOM 722 C CA . ILE A 1 91 ? -7.418 2.477 11.389 1.00 89.81 91 ILE A CA 1
ATOM 723 C C . ILE A 1 91 ? -7.872 2.678 9.944 1.00 89.81 91 ILE A C 1
ATOM 725 O O . ILE A 1 91 ? -7.730 1.777 9.122 1.00 89.81 91 ILE A O 1
ATOM 729 N N . TYR A 1 92 ? -8.403 3.858 9.617 1.00 90.81 92 TYR A N 1
ATOM 730 C CA . TYR A 1 92 ? -8.797 4.172 8.248 1.00 90.81 92 TYR A CA 1
ATOM 731 C C . TYR A 1 92 ? -7.617 4.102 7.278 1.00 90.81 92 TYR A C 1
ATOM 733 O O . TYR A 1 92 ? -7.739 3.443 6.257 1.00 90.81 92 TYR A O 1
ATOM 741 N N . ASP A 1 93 ? -6.484 4.734 7.591 1.00 88.94 93 ASP A N 1
ATOM 742 C CA . ASP A 1 93 ? -5.323 4.783 6.694 1.00 88.94 93 ASP A CA 1
ATOM 743 C C . ASP A 1 93 ? -4.780 3.377 6.398 1.00 88.94 93 ASP A C 1
ATOM 745 O O . ASP A 1 93 ? -4.640 2.998 5.234 1.00 88.94 93 ASP A O 1
ATOM 749 N N . ALA A 1 94 ? -4.638 2.551 7.442 1.00 88.19 94 ALA A N 1
ATOM 750 C CA . ALA A 1 94 ? -4.208 1.155 7.330 1.00 88.19 94 ALA A CA 1
ATOM 751 C C . ALA A 1 94 ? -5.171 0.268 6.515 1.00 88.19 94 ALA A C 1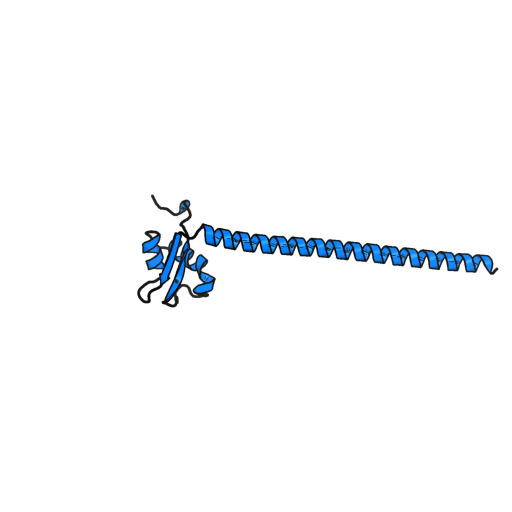
ATOM 753 O O . ALA A 1 94 ? -4.777 -0.780 6.001 1.00 88.19 94 ALA A O 1
ATOM 754 N N . ASN A 1 95 ? -6.439 0.670 6.389 1.00 90.62 95 ASN A N 1
ATOM 755 C CA . ASN A 1 95 ? -7.469 -0.071 5.658 1.00 90.62 95 ASN A CA 1
ATOM 756 C C . ASN A 1 95 ? -8.066 0.713 4.498 1.00 90.62 95 ASN A C 1
ATOM 758 O O . ASN A 1 95 ? -9.102 0.312 3.967 1.00 90.62 95 ASN A O 1
ATOM 762 N N . LYS A 1 96 ? -7.434 1.807 4.066 1.00 89.50 96 LYS A N 1
ATOM 763 C CA . LYS A 1 96 ? -7.989 2.673 3.024 1.00 89.50 96 LYS A CA 1
ATOM 764 C C . LYS A 1 96 ? -8.203 1.901 1.722 1.00 89.50 96 LYS A C 1
ATOM 766 O O . LYS A 1 96 ? -9.180 2.130 1.019 1.00 89.50 96 LYS A O 1
ATOM 771 N N . ALA A 1 97 ? -7.337 0.926 1.449 1.00 86.94 97 ALA A N 1
ATOM 772 C CA . ALA A 1 97 ? -7.477 0.009 0.322 1.00 86.94 97 ALA A CA 1
ATOM 773 C C . ALA A 1 97 ? -8.764 -0.845 0.372 1.00 86.94 97 ALA A C 1
ATOM 775 O O . ALA A 1 97 ? -9.283 -1.205 -0.679 1.00 86.94 97 ALA A O 1
ATOM 776 N N . THR A 1 98 ? -9.282 -1.152 1.566 1.00 87.69 98 THR A N 1
ATOM 777 C CA . THR A 1 98 ? -10.504 -1.951 1.771 1.00 87.69 98 THR A CA 1
ATOM 778 C C . THR A 1 98 ? -11.752 -1.074 1.919 1.00 87.69 98 THR A C 1
ATOM 780 O O . THR A 1 98 ? -12.809 -1.418 1.401 1.00 87.69 98 THR A O 1
ATOM 783 N N . ILE A 1 99 ? -11.642 0.054 2.629 1.00 87.50 99 ILE A N 1
ATOM 784 C CA . ILE A 1 99 ? -12.757 0.972 2.920 1.00 87.50 99 ILE A CA 1
ATOM 785 C C . ILE A 1 99 ? -13.097 1.850 1.703 1.00 87.50 99 ILE A C 1
ATOM 787 O O . ILE A 1 99 ? -14.260 2.179 1.479 1.00 87.50 99 ILE A O 1
ATOM 791 N N . GLY A 1 100 ? -12.089 2.228 0.913 1.00 85.94 100 GLY A N 1
ATOM 792 C CA . GLY A 1 100 ? -12.207 3.207 -0.166 1.00 85.94 100 GLY A CA 1
ATOM 793 C C . GLY A 1 100 ? -11.995 4.647 0.311 1.00 85.94 100 GLY A C 1
ATOM 794 O O . GLY A 1 100 ? -11.432 4.889 1.375 1.00 85.94 100 GLY A O 1
ATOM 795 N N . ASP A 1 101 ? -12.429 5.620 -0.494 1.00 86.44 101 ASP A N 1
ATOM 796 C CA . ASP A 1 101 ? -12.163 7.049 -0.261 1.00 86.44 101 ASP A CA 1
ATOM 797 C C . ASP A 1 101 ? -13.031 7.706 0.823 1.00 86.44 101 ASP A C 1
ATOM 799 O O . ASP A 1 101 ? -12.697 8.793 1.301 1.00 86.44 101 ASP A O 1
ATOM 803 N N . ASN A 1 102 ? -14.139 7.068 1.217 1.00 83.38 102 ASN A N 1
ATOM 804 C CA . ASN A 1 102 ? -15.107 7.632 2.156 1.00 83.38 102 ASN A CA 1
ATOM 805 C C . ASN A 1 102 ? -14.983 6.994 3.553 1.00 83.38 102 ASN A C 1
ATOM 807 O O . ASN A 1 102 ? -15.599 5.958 3.800 1.00 83.38 102 ASN A O 1
ATOM 811 N N . PRO A 1 103 ? -14.293 7.631 4.519 1.00 81.31 103 PRO A N 1
ATOM 812 C CA . PRO A 1 103 ? -14.150 7.089 5.875 1.00 81.31 103 PRO A CA 1
ATOM 813 C C . PRO A 1 103 ? -15.470 7.050 6.660 1.00 81.31 103 PRO A C 1
ATOM 815 O O . PRO A 1 103 ? -15.612 6.259 7.586 1.00 81.31 103 PRO A O 1
ATOM 818 N N . ASN A 1 104 ? -16.442 7.893 6.296 1.00 80.81 104 ASN A N 1
ATOM 819 C CA . ASN A 1 104 ? -17.764 7.924 6.929 1.00 80.81 104 ASN A CA 1
ATOM 820 C C . ASN A 1 104 ? -18.718 6.860 6.375 1.00 80.81 104 ASN A C 1
ATOM 822 O O . ASN A 1 104 ? -19.782 6.644 6.947 1.00 80.81 104 ASN A O 1
ATOM 826 N N . HIS A 1 105 ? -18.367 6.223 5.256 1.00 80.81 105 HIS A N 1
ATOM 827 C CA . HIS A 1 105 ? -19.215 5.244 4.592 1.00 80.81 105 HIS A CA 1
ATOM 828 C C . HIS A 1 105 ? -18.467 3.918 4.483 1.00 80.81 105 HIS A C 1
ATOM 830 O O . HIS A 1 105 ? -18.005 3.525 3.416 1.00 80.81 105 HIS A O 1
ATOM 836 N N . VAL A 1 106 ? -18.319 3.253 5.628 1.00 83.12 106 VAL A N 1
ATOM 837 C CA . VAL A 1 106 ? -17.659 1.951 5.706 1.00 83.12 106 VAL A CA 1
ATOM 838 C C . VAL A 1 106 ? -18.703 0.850 5.605 1.00 83.12 106 VAL A C 1
ATOM 840 O O . VAL A 1 106 ? -19.698 0.861 6.326 1.00 83.12 106 VAL A O 1
ATOM 843 N N . VAL A 1 107 ? -18.475 -0.099 4.701 1.00 85.62 107 VAL A N 1
ATOM 844 C CA . VAL A 1 107 ? -19.373 -1.238 4.508 1.00 85.62 107 VAL A CA 1
ATOM 845 C C . VAL A 1 107 ? -19.177 -2.229 5.661 1.00 85.62 107 VAL A C 1
ATOM 847 O O . VAL A 1 107 ? -18.048 -2.664 5.893 1.00 85.62 107 VAL A O 1
ATOM 850 N N . PRO A 1 108 ? -20.235 -2.611 6.393 1.00 88.56 108 PRO A N 1
ATOM 851 C CA . PRO A 1 108 ? -20.127 -3.649 7.409 1.00 88.56 108 PRO A CA 1
ATOM 852 C C . PRO A 1 108 ? -19.887 -5.029 6.782 1.00 88.56 108 PRO A C 1
ATOM 854 O O . PRO A 1 108 ? -20.303 -5.305 5.659 1.00 88.56 108 PRO A O 1
ATOM 857 N N . GLY A 1 109 ? -19.226 -5.911 7.528 1.00 89.19 109 GLY A N 1
ATOM 858 C CA . GLY A 1 109 ? -18.831 -7.253 7.099 1.00 89.19 109 GLY A CA 1
ATOM 859 C C . GLY A 1 109 ? -17.419 -7.343 6.514 1.00 89.19 109 GLY A C 1
ATOM 860 O O . GLY A 1 109 ? -17.011 -8.428 6.107 1.00 89.19 109 GLY A O 1
ATOM 861 N N . ILE A 1 110 ? -16.664 -6.240 6.480 1.00 90.38 110 ILE A N 1
ATOM 862 C CA . ILE A 1 110 ? -15.260 -6.241 6.048 1.00 90.38 110 ILE A CA 1
ATOM 863 C C . ILE A 1 110 ? -14.315 -6.449 7.235 1.00 90.38 110 ILE A C 1
ATOM 865 O O . ILE A 1 110 ? -14.559 -5.962 8.341 1.00 90.38 110 ILE A O 1
ATOM 869 N N . GLU A 1 111 ? -13.210 -7.152 6.995 1.00 91.81 111 GLU A N 1
ATOM 870 C CA . GLU A 1 111 ? -12.132 -7.298 7.970 1.00 91.81 111 GLU A CA 1
ATOM 871 C C . GLU A 1 111 ? -11.222 -6.063 7.935 1.00 91.81 111 GLU A C 1
ATOM 873 O O . GLU A 1 111 ? -10.619 -5.739 6.910 1.00 91.81 111 GLU A O 1
ATOM 878 N N . LEU A 1 112 ? -11.135 -5.365 9.067 1.00 90.69 112 LEU A N 1
ATOM 879 C CA . LEU A 1 112 ? -10.280 -4.204 9.268 1.00 90.69 112 LEU A CA 1
ATOM 880 C C . LEU A 1 112 ? -9.073 -4.583 10.123 1.00 90.69 112 LEU A C 1
ATOM 882 O O . LEU A 1 112 ? -9.196 -5.147 11.211 1.00 90.69 112 LEU A O 1
ATOM 886 N N . ARG A 1 113 ? -7.886 -4.221 9.646 1.00 90.94 113 ARG A N 1
ATOM 887 C CA . ARG A 1 113 ? -6.631 -4.305 10.389 1.00 90.94 113 ARG A CA 1
ATOM 888 C C . ARG A 1 113 ? -6.522 -3.144 11.365 1.00 90.94 113 ARG A C 1
ATOM 890 O O . ARG A 1 113 ? -6.541 -1.987 10.972 1.00 90.94 113 ARG A O 1
ATOM 897 N N . ILE A 1 114 ? -6.385 -3.444 12.642 1.00 90.75 114 ILE A N 1
ATOM 898 C CA . ILE A 1 114 ? -6.185 -2.458 13.695 1.00 90.75 114 ILE A CA 1
ATOM 899 C C . ILE A 1 114 ? -4.679 -2.296 13.895 1.00 90.75 114 ILE A C 1
ATOM 901 O O . ILE A 1 114 ? -4.055 -3.224 14.415 1.00 90.75 114 ILE A O 1
ATOM 905 N N . PRO A 1 115 ? -4.069 -1.172 13.484 1.00 88.38 115 PRO A N 1
ATOM 906 C CA . PRO A 1 115 ? -2.649 -0.948 13.722 1.00 88.38 115 PRO A CA 1
ATOM 907 C C . PRO A 1 115 ? -2.307 -0.839 15.222 1.00 88.38 115 PRO A C 1
ATOM 909 O O . PRO A 1 115 ? -3.199 -0.617 16.043 1.00 88.38 115 PRO A O 1
ATOM 912 N N . GLU A 1 116 ? -1.053 -1.012 15.639 1.00 86.12 116 GLU A N 1
ATOM 913 C CA . GLU A 1 116 ? -0.661 -0.624 16.996 1.00 86.12 116 GLU A CA 1
ATOM 914 C C . GLU A 1 116 ? -0.569 0.897 17.101 1.00 86.12 116 GLU A C 1
ATOM 916 O O . GLU A 1 116 ? -0.323 1.613 16.128 1.00 86.12 116 GLU A O 1
ATOM 921 N N . LEU A 1 117 ? -0.802 1.407 18.310 1.00 83.31 117 LEU A N 1
ATOM 922 C CA . LEU A 1 117 ? -0.585 2.822 18.561 1.00 83.31 117 LEU A CA 1
ATOM 923 C C . LEU A 1 117 ? 0.911 3.093 18.643 1.00 83.31 117 LEU A C 1
ATOM 925 O O . LEU A 1 117 ? 1.581 2.422 19.439 1.00 83.31 117 LEU A O 1
ATOM 929 N N . PRO A 1 118 ? 1.422 4.101 17.912 1.00 75.88 118 PRO A N 1
ATOM 930 C CA . PRO A 1 118 ? 2.752 4.616 18.188 1.00 75.88 118 PRO A CA 1
ATOM 931 C C . PRO A 1 118 ? 2.824 5.043 19.657 1.00 75.88 118 PRO A C 1
ATOM 933 O O . PRO A 1 118 ? 1.840 5.523 20.226 1.00 75.88 118 PRO A O 1
ATOM 936 N N . GLU A 1 119 ? 3.977 4.822 20.281 1.00 70.69 119 GLU A N 1
ATOM 937 C CA . GLU A 1 119 ? 4.141 4.983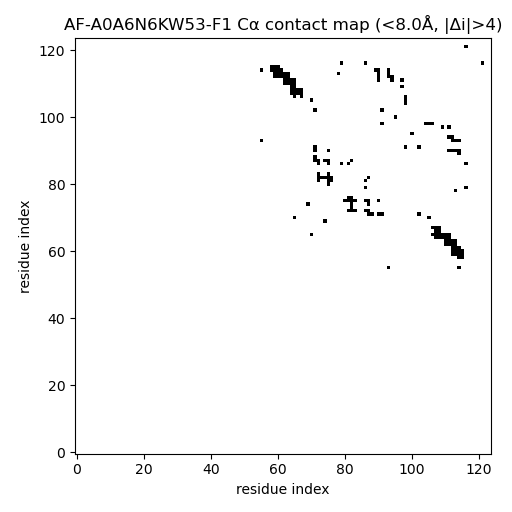 21.730 1.00 70.69 119 GLU A CA 1
ATOM 938 C C . GLU A 1 119 ? 3.823 6.408 22.203 1.00 70.69 119 GLU A C 1
ATOM 940 O O . GLU A 1 119 ? 3.194 6.561 23.244 1.00 70.69 119 GLU A O 1
ATOM 945 N N . ASP A 1 120 ? 4.092 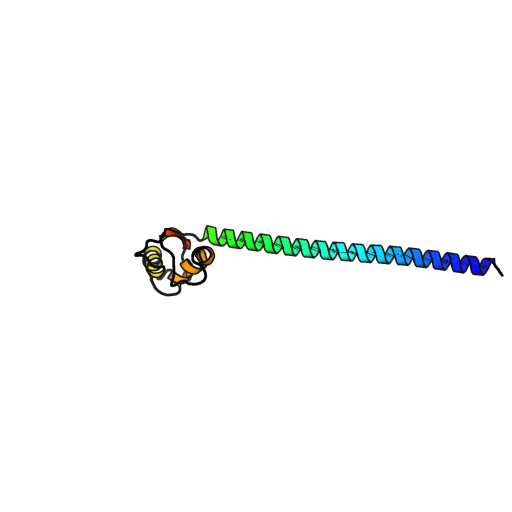7.422 21.372 1.00 69.31 120 ASP A N 1
ATOM 946 C CA . ASP A 1 120 ? 3.701 8.827 21.577 1.00 69.31 120 ASP A CA 1
ATOM 947 C C . ASP A 1 120 ? 2.191 9.065 21.779 1.00 69.31 120 ASP A C 1
ATOM 949 O O . ASP A 1 120 ? 1.783 10.114 22.275 1.00 69.31 120 ASP A O 1
ATOM 953 N N . MET A 1 121 ? 1.335 8.126 21.369 1.00 70.38 121 MET A N 1
ATOM 954 C CA . MET A 1 121 ? -0.124 8.262 21.432 1.00 70.38 121 MET A CA 1
ATOM 955 C C . MET A 1 121 ? -0.773 7.401 22.518 1.00 70.38 121 MET A C 1
ATOM 957 O O . MET A 1 121 ? -1.994 7.431 22.676 1.00 70.38 121 MET A O 1
ATOM 961 N N . LYS A 1 122 ? 0.005 6.635 23.285 1.00 66.81 122 LYS A N 1
ATOM 962 C CA . LYS A 1 122 ? -0.499 5.952 24.479 1.00 66.81 122 LYS A CA 1
ATOM 963 C C . LYS A 1 122 ? -0.556 7.000 25.594 1.00 66.81 122 LYS A C 1
ATOM 965 O O . LYS A 1 122 ? 0.462 7.299 26.197 1.00 66.81 122 LYS A O 1
ATOM 970 N N . LYS A 1 123 ? -1.716 7.628 25.819 1.00 58.41 123 LYS A N 1
ATOM 971 C CA . LYS A 1 123 ? -1.875 8.528 26.974 1.00 58.41 123 LYS A CA 1
ATOM 972 C C . LYS A 1 123 ? -1.733 7.714 28.269 1.00 58.41 123 LYS A C 1
ATOM 974 O O . LYS A 1 123 ? -2.532 6.798 28.465 1.00 58.41 1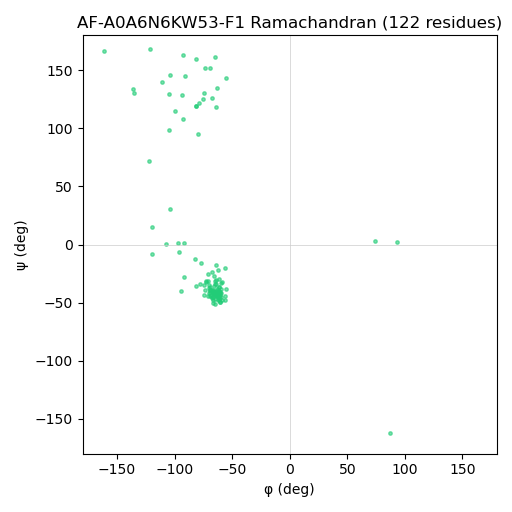23 LYS A O 1
ATOM 979 N N . ASP A 1 124 ? -0.727 8.054 29.081 1.00 52.06 124 ASP A N 1
ATOM 980 C CA . ASP A 1 124 ? -0.593 7.690 30.504 1.00 52.06 124 ASP A CA 1
ATOM 981 C C . ASP A 1 124 ? -1.840 8.060 31.328 1.00 52.06 124 ASP A C 1
ATOM 983 O O . ASP A 1 124 ? -2.446 9.129 31.058 1.00 52.06 124 ASP A O 1
#

Mean predicted aligned error: 12.12 Å

pLDDT: mean 82.72, std 8.36, range [52.06, 92.56]

Solvent-accessible surface area (backbone atoms only — not comparable to full-atom values): 7077 Å² total; per-residue (Å²): 126,66,73,64,55,52,53,52,50,54,52,50,52,52,50,52,49,56,53,52,51,51,54,48,52,58,47,50,51,54,50,51,53,52,47,53,51,52,51,51,52,50,53,50,52,53,50,51,52,52,50,51,54,48,52,60,60,74,38,49,67,45,76,44,66,38,45,86,91,55,48,59,36,53,52,19,29,73,79,69,73,36,54,47,88,64,48,22,51,52,34,43,63,74,27,31,89,77,51,49,92,44,86,89,60,63,71,56,75,42,80,40,48,34,52,53,76,60,74,94,69,62,80,130

Radius of gyration: 31.72 Å; Cα contacts (8 Å, |Δi|>4): 89; chains: 1; bounding box: 73×20×90 Å

Sequence (124 aa):
MTDKEDRLKAARDKVAKNQAEKRKEEHQERVEDAKAKAEAEARKAELQAKVKEAAEKANTKATHTLTADETLSHLSLKYYGSATEPYWRLIYDANKATIGDNPNHVVPGIELRIPELPEDMKKD

Foldseek 3Di:
DPPVVVVVVVVVVVVVVVVVVVVVVVVVVVVVVVVVVVVVVVVVVVVVVVVVVVLLVVFFPDKDQFAPVDALLNVQCVPQVGSDPPRSVQQCVSCCVPQPDDSPDRDGGDITTRGHDDPVSNDD